Protein AF-A0A7X0XTY1-F1 (afdb_monomer_lite)

Foldseek 3Di:
DWDFPDKAFPDPDDVCCVVPVVCVVVVVTHTDGHDTDPDCVVVVVVCCCQCPAQNWDDDPFKTWGQHPYAPVCAQPWDFDADPQQTETETEHEDPDWAKDKQNHTDDFDADDDPPATHIGIGTPVPHPDSYIYMYGYAYHRRHD

InterPro domains:
  IPR008928 Six-hairpin glycosidase superfamily [SSF48208] (7-113)
  IPR048773 Glycoside phosphorylase, C-terminal domain [PF21270] (55-127)
  IPR052047 Glycosyl Hydrolase 94 Enzymes [PTHR37469] (1-141)

Secondary structure (DSSP, 8-state):
---BS-EEE--SSHHHHHHSTHHHHHT-S-EEE--BS-SSHHHHHHHHIIIIIS-EEE-SSEEEE-----GGGTTEEEEEEETTEEEEEEEEE-SS-EEEETTEEPPP-BPP-SSS--PEEEEGGG-SSSSEEEEEEEBTTTB-

Structure (mmCIF, N/CA/C/O backbone):
data_AF-A0A7X0XTY1-F1
#
_entry.id   AF-A0A7X0XTY1-F1
#
loop_
_atom_site.group_PDB
_atom_site.id
_atom_site.type_symbol
_atom_site.label_atom_id
_atom_site.label_alt_id
_atom_site.label_comp_id
_atom_site.label_asym_id
_atom_site.label_entity_id
_atom_site.label_seq_id
_atom_site.pdbx_PDB_ins_code
_atom_site.Cartn_x
_atom_site.Cartn_y
_atom_site.Cartn_z
_atom_site.occupancy
_atom_site.B_iso_or_equiv
_atom_site.auth_seq_id
_atom_site.auth_comp_id
_atom_site.auth_asym_id
_atom_site.auth_atom_id
_atom_site.pdbx_PDB_model_num
ATOM 1 N N . ASN A 1 1 ? 13.611 13.511 -6.817 1.00 88.69 1 ASN A N 1
ATOM 2 C CA . ASN A 1 1 ? 12.449 13.272 -5.929 1.00 88.69 1 ASN A CA 1
ATOM 3 C C . ASN A 1 1 ? 11.111 13.462 -6.658 1.00 88.69 1 ASN A C 1
ATOM 5 O O . ASN A 1 1 ? 10.127 13.799 -6.017 1.00 88.69 1 ASN A O 1
ATOM 9 N N . THR A 1 2 ? 11.031 13.254 -7.977 1.00 94.88 2 THR A N 1
ATOM 10 C CA . THR A 1 2 ? 9.786 13.440 -8.739 1.00 94.88 2 THR A CA 1
ATOM 11 C C . THR A 1 2 ? 9.384 12.133 -9.408 1.00 94.88 2 THR A C 1
ATOM 13 O O . THR A 1 2 ? 10.245 11.357 -9.818 1.00 94.88 2 THR A O 1
ATOM 16 N N . TYR A 1 3 ? 8.076 11.891 -9.498 1.00 96.31 3 TYR A N 1
ATOM 17 C CA . TYR A 1 3 ? 7.510 10.725 -10.175 1.00 96.31 3 TYR A CA 1
ATOM 18 C C . TYR A 1 3 ? 7.856 10.734 -11.668 1.00 96.31 3 TYR A C 1
ATOM 20 O O . TYR A 1 3 ? 7.767 11.795 -12.291 1.00 96.31 3 TYR A O 1
ATOM 28 N N . PHE A 1 4 ? 8.198 9.569 -12.228 1.00 97.06 4 PHE A N 1
ATOM 29 C CA . PHE A 1 4 ? 8.380 9.346 -13.664 1.00 97.06 4 PHE A CA 1
ATOM 30 C C . PHE A 1 4 ? 7.216 8.515 -14.226 1.00 97.06 4 PHE A C 1
ATOM 32 O O . PHE A 1 4 ? 6.769 7.564 -13.594 1.00 97.06 4 PHE A O 1
ATOM 39 N N . SER A 1 5 ? 6.714 8.864 -15.410 1.00 96.75 5 SER A N 1
ATOM 40 C CA . SER A 1 5 ? 5.523 8.239 -16.007 1.00 96.75 5 SER A CA 1
ATOM 41 C C . SER A 1 5 ? 5.785 6.910 -16.712 1.00 96.75 5 SER A C 1
ATOM 43 O O . SER A 1 5 ? 4.842 6.207 -17.062 1.00 96.75 5 SER A O 1
ATOM 45 N N . SER A 1 6 ? 7.049 6.594 -16.983 1.00 96.94 6 SER A N 1
ATOM 46 C CA . SER A 1 6 ? 7.461 5.458 -17.812 1.00 96.94 6 SER A CA 1
ATOM 47 C C . SER A 1 6 ? 8.892 5.034 -17.498 1.00 96.94 6 SER A C 1
ATOM 49 O O . SER A 1 6 ? 9.716 5.849 -17.081 1.00 96.94 6 SER A O 1
ATOM 51 N N . SER A 1 7 ? 9.168 3.749 -17.711 1.00 96.75 7 SER A N 1
ATOM 52 C CA . SER A 1 7 ? 10.504 3.159 -17.689 1.00 96.75 7 SER A CA 1
ATOM 53 C C . SER A 1 7 ? 10.791 2.613 -19.085 1.00 96.75 7 SER A C 1
ATOM 55 O O . SER A 1 7 ? 10.234 1.590 -19.482 1.00 96.75 7 SER A O 1
ATOM 57 N N . ASP A 1 8 ? 11.604 3.334 -19.851 1.00 96.62 8 ASP A N 1
ATOM 58 C CA . ASP A 1 8 ? 11.842 3.068 -21.267 1.00 96.62 8 ASP A CA 1
ATOM 59 C C . ASP A 1 8 ? 13.164 2.325 -21.461 1.00 96.62 8 ASP A C 1
ATOM 61 O O . ASP A 1 8 ? 14.223 2.808 -21.055 1.00 96.62 8 ASP A O 1
ATOM 65 N N . ALA A 1 9 ? 13.131 1.174 -22.131 1.00 97.88 9 ALA A N 1
ATOM 66 C CA . ALA A 1 9 ? 14.343 0.462 -22.527 1.00 97.88 9 ALA A CA 1
ATOM 67 C C . ALA A 1 9 ? 15.153 1.268 -23.554 1.00 97.88 9 ALA A C 1
ATOM 69 O O . ALA A 1 9 ? 14.594 1.903 -24.450 1.00 97.88 9 ALA A O 1
ATOM 70 N N . ALA A 1 10 ? 16.481 1.233 -23.440 1.00 97.75 10 ALA A N 1
ATOM 71 C CA . ALA A 1 10 ? 17.404 2.023 -24.256 1.00 97.75 10 ALA A CA 1
ATOM 72 C C . ALA A 1 10 ? 17.599 1.482 -25.692 1.00 97.75 10 ALA A C 1
ATOM 74 O O . ALA A 1 10 ? 18.728 1.368 -26.170 1.00 97.75 10 ALA A O 1
ATOM 75 N N . PHE A 1 11 ? 16.510 1.150 -26.389 1.00 98.00 11 PHE A N 1
ATOM 76 C CA . PHE A 1 11 ? 16.537 0.838 -27.819 1.00 98.00 11 PHE A CA 1
ATOM 77 C C . PHE A 1 11 ? 16.727 2.113 -28.644 1.00 98.00 11 PHE A C 1
ATOM 79 O O . PHE A 1 11 ? 16.173 3.166 -28.320 1.00 98.00 11 PHE A O 1
ATOM 86 N N . SER A 1 12 ? 17.503 2.015 -29.722 1.00 9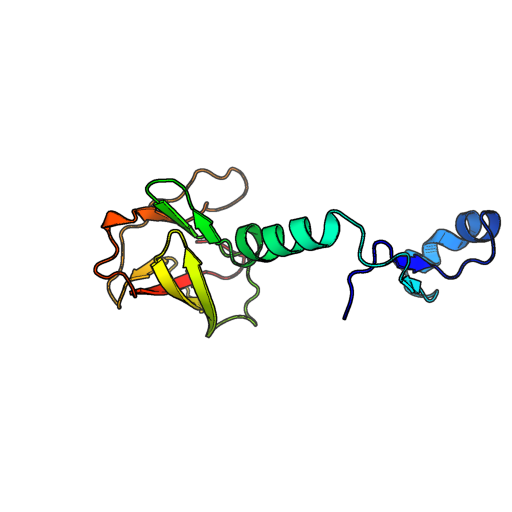7.56 12 SER A N 1
ATOM 87 C CA . SER A 1 12 ? 17.771 3.157 -30.608 1.00 97.56 12 SER A CA 1
ATOM 88 C C . SER A 1 12 ? 16.612 3.434 -31.564 1.00 97.56 12 SER A C 1
ATOM 90 O O . SER A 1 12 ? 16.352 4.585 -31.908 1.00 97.56 12 SER A O 1
ATOM 92 N N . ASP A 1 13 ? 15.885 2.389 -31.957 1.00 98.06 13 ASP A N 1
ATOM 93 C CA . ASP A 1 13 ? 14.726 2.488 -32.833 1.00 98.06 13 ASP A CA 1
ATOM 94 C C . ASP A 1 13 ? 13.696 1.378 -32.558 1.00 98.06 13 ASP A C 1
ATOM 96 O O . ASP A 1 13 ? 13.869 0.494 -31.713 1.00 98.06 13 ASP A O 1
ATOM 100 N N . ARG A 1 14 ? 12.572 1.455 -33.274 1.00 98.19 14 ARG A N 1
ATOM 101 C CA . ARG A 1 14 ? 11.434 0.546 -33.103 1.00 98.19 14 ARG A CA 1
ATOM 102 C C . ARG A 1 14 ? 11.689 -0.856 -33.658 1.00 98.19 14 ARG A C 1
ATOM 104 O O . ARG A 1 14 ? 11.077 -1.793 -33.157 1.00 98.19 14 ARG A O 1
ATOM 111 N N . TYR A 1 15 ? 12.572 -1.009 -34.644 1.00 98.50 15 TYR A N 1
ATOM 112 C CA . TYR A 1 15 ? 12.905 -2.309 -35.229 1.00 98.50 15 TYR A CA 1
ATOM 113 C C . TYR A 1 15 ? 13.801 -3.104 -34.287 1.00 98.50 15 TYR A C 1
ATOM 115 O O . TYR A 1 15 ? 13.557 -4.287 -34.056 1.00 98.50 15 TYR A O 1
ATOM 123 N N . GLN A 1 16 ? 14.778 -2.438 -33.668 1.00 98.38 16 GLN A N 1
ATOM 124 C CA . GLN A 1 16 ? 15.578 -3.031 -32.606 1.00 98.38 16 GLN A CA 1
ATOM 125 C C . GLN A 1 16 ? 14.687 -3.456 -31.437 1.00 98.38 16 GLN A C 1
ATOM 127 O O . GLN A 1 16 ? 14.757 -4.6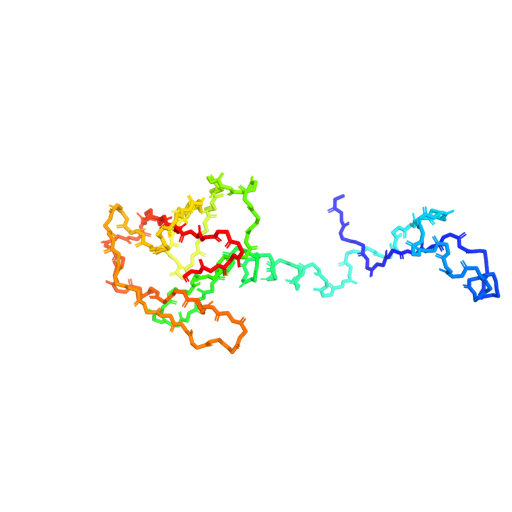02 -31.000 1.00 98.38 16 GLN A O 1
ATOM 132 N N . ALA A 1 17 ? 13.801 -2.566 -30.976 1.00 97.81 17 ALA A N 1
ATOM 133 C CA . ALA A 1 17 ? 12.865 -2.886 -29.902 1.00 97.81 17 ALA A CA 1
ATOM 134 C C . ALA A 1 17 ? 11.989 -4.104 -30.237 1.00 97.81 17 ALA A C 1
ATOM 136 O O . ALA A 1 17 ? 11.750 -4.928 -29.365 1.00 97.81 17 ALA A O 1
ATOM 137 N N . GLN A 1 18 ? 11.535 -4.240 -31.487 1.00 98.25 18 GLN A N 1
ATOM 138 C CA . GLN A 1 18 ? 10.752 -5.390 -31.945 1.00 98.25 18 GLN A CA 1
ATOM 139 C C . GLN A 1 18 ? 11.569 -6.691 -31.952 1.00 98.25 18 GLN A C 1
ATOM 141 O O . GLN A 1 18 ? 11.071 -7.721 -31.501 1.00 98.25 18 GLN A O 1
ATOM 146 N N . ASN A 1 19 ? 12.803 -6.652 -32.458 1.00 98.50 19 ASN A N 1
ATOM 147 C CA . ASN A 1 19 ? 13.639 -7.843 -32.625 1.00 98.50 19 ASN A CA 1
ATOM 148 C C . ASN A 1 19 ? 14.272 -8.322 -31.311 1.00 98.50 19 ASN A C 1
ATOM 150 O O . ASN A 1 19 ? 14.528 -9.511 -31.149 1.00 98.50 19 ASN A O 1
ATOM 154 N N . GLU A 1 20 ? 14.523 -7.407 -30.373 1.00 98.25 20 GLU A N 1
ATOM 155 C CA . GLU A 1 20 ? 15.294 -7.664 -29.153 1.00 98.25 20 GLU A CA 1
ATOM 156 C C . GLU A 1 20 ? 14.484 -7.426 -27.864 1.00 98.25 20 GLU A C 1
ATOM 158 O O . GLU A 1 20 ? 15.058 -7.266 -26.785 1.00 98.25 20 GLU A O 1
ATOM 163 N N . PHE A 1 21 ? 13.147 -7.402 -27.937 1.00 98.00 21 PHE A N 1
ATOM 164 C CA . PHE A 1 21 ? 12.299 -7.083 -26.779 1.00 98.00 21 PHE A CA 1
ATOM 165 C C . PHE A 1 21 ? 12.517 -8.014 -25.572 1.00 98.00 21 PHE A C 1
ATOM 167 O O . PHE A 1 21 ? 12.315 -7.599 -24.430 1.00 98.00 21 PHE A O 1
ATOM 174 N N . SER A 1 22 ? 12.964 -9.259 -25.794 1.00 98.31 22 SER A N 1
ATOM 175 C CA . SER A 1 22 ? 13.245 -10.225 -24.717 1.00 98.31 22 SER A CA 1
ATOM 176 C C . SER A 1 22 ? 14.248 -9.692 -23.691 1.00 98.31 22 SER A C 1
ATOM 178 O O . SER A 1 22 ? 14.113 -9.976 -22.500 1.00 98.31 22 SER A O 1
ATOM 180 N N . ARG A 1 23 ? 15.171 -8.823 -24.123 1.00 98.38 23 ARG A N 1
ATOM 181 C CA . ARG A 1 23 ? 16.182 -8.192 -23.270 1.00 98.38 23 ARG A CA 1
ATOM 182 C C . ARG A 1 23 ? 15.584 -7.374 -22.129 1.00 98.38 23 ARG A C 1
ATOM 184 O O . ARG A 1 23 ? 16.208 -7.252 -21.079 1.00 98.38 23 ARG A O 1
ATOM 191 N N . VAL A 1 24 ? 14.371 -6.838 -22.306 1.00 97.75 24 VAL A N 1
ATOM 192 C CA . VAL A 1 24 ? 13.642 -6.125 -21.243 1.00 97.75 24 VAL A CA 1
ATOM 193 C C . VAL A 1 24 ? 13.288 -7.084 -20.109 1.00 97.75 24 VAL A C 1
ATOM 195 O O . VAL A 1 24 ? 13.544 -6.782 -18.949 1.00 97.75 24 VAL A O 1
ATOM 198 N N . LYS A 1 25 ? 12.745 -8.263 -20.440 1.00 96.81 25 LYS A N 1
ATOM 199 C CA . LYS A 1 25 ? 12.390 -9.294 -19.453 1.00 96.81 25 LYS A CA 1
ATOM 200 C C . LYS A 1 25 ? 13.629 -9.888 -18.779 1.00 96.81 25 LYS A C 1
ATOM 202 O O . LYS A 1 25 ? 13.582 -10.210 -17.599 1.00 96.81 25 LYS A O 1
ATOM 207 N N . GLU A 1 26 ? 14.719 -10.034 -19.525 1.00 97.88 26 GLU A N 1
ATOM 208 C CA . GLU A 1 26 ? 16.002 -10.531 -19.013 1.00 97.88 26 GLU A CA 1
ATOM 209 C C . GLU A 1 26 ? 16.750 -9.500 -18.151 1.00 97.88 26 GLU A C 1
ATOM 211 O O . GLU A 1 26 ? 17.688 -9.862 -17.448 1.00 97.88 26 GLU A O 1
ATOM 216 N N . GLY A 1 27 ? 16.385 -8.215 -18.232 1.00 97.38 27 GLY A N 1
ATOM 217 C CA . GLY A 1 27 ? 17.144 -7.125 -17.613 1.00 97.38 27 GLY A CA 1
ATOM 218 C C . GLY A 1 27 ? 18.511 -6.874 -18.264 1.00 97.38 27 GLY A C 1
ATOM 219 O O . GLY A 1 27 ? 19.367 -6.230 -17.665 1.00 97.38 27 GLY A O 1
ATOM 220 N N . SER A 1 28 ? 18.738 -7.369 -19.486 1.00 98.31 28 SER A N 1
ATOM 221 C CA . SER A 1 28 ? 20.016 -7.281 -20.213 1.00 98.31 28 SER A CA 1
ATOM 222 C C . SER A 1 28 ? 20.150 -6.012 -21.075 1.00 98.31 28 SER A C 1
ATOM 224 O O . SER A 1 28 ? 21.116 -5.838 -21.829 1.00 98.31 28 SER A O 1
ATOM 226 N N . ILE A 1 29 ? 19.178 -5.101 -20.988 1.00 98.00 29 ILE A N 1
ATOM 227 C CA . ILE A 1 29 ? 19.215 -3.764 -21.586 1.00 98.00 29 ILE A CA 1
ATOM 228 C C . ILE A 1 29 ? 18.911 -2.711 -20.509 1.00 98.00 29 ILE A C 1
ATOM 230 O O . ILE A 1 29 ? 17.980 -2.903 -19.725 1.00 98.00 29 ILE A O 1
ATOM 234 N N . PRO A 1 30 ? 19.666 -1.599 -20.434 1.00 98.06 30 PRO A N 1
ATOM 235 C CA . PRO A 1 30 ? 19.370 -0.545 -19.473 1.00 98.06 30 PRO A CA 1
ATOM 236 C C . PRO A 1 30 ? 18.040 0.153 -19.790 1.00 98.06 30 PRO A C 1
ATOM 238 O O . PRO A 1 30 ? 17.610 0.226 -20.946 1.00 98.06 30 PRO A O 1
ATOM 241 N N . VAL A 1 31 ? 17.422 0.714 -18.751 1.00 97.88 31 VAL A N 1
ATOM 242 C CA . VAL A 1 31 ? 16.179 1.495 -18.828 1.00 97.88 31 VAL A CA 1
ATOM 243 C C . VAL A 1 31 ? 16.399 2.929 -18.341 1.00 97.88 31 VAL A C 1
ATOM 245 O O . VAL A 1 31 ? 17.309 3.194 -17.554 1.00 97.88 31 VAL A O 1
ATOM 248 N N . LYS A 1 32 ? 15.561 3.862 -18.796 1.00 96.69 32 LYS A N 1
ATOM 249 C CA . LYS A 1 32 ? 15.557 5.272 -18.377 1.00 96.69 32 LYS A CA 1
ATOM 250 C C . LYS A 1 32 ? 14.154 5.724 -17.979 1.00 96.69 32 LYS A C 1
ATOM 252 O O . LYS A 1 32 ? 13.169 5.273 -18.552 1.00 96.69 32 LYS A O 1
ATOM 257 N N . GLY A 1 33 ? 14.068 6.639 -17.017 1.00 96.19 33 GLY A N 1
ATOM 258 C CA . GLY A 1 33 ? 12.800 7.263 -16.640 1.00 96.19 33 GLY A CA 1
ATOM 259 C C . GLY A 1 33 ? 12.328 8.266 -17.695 1.00 96.19 33 GLY A C 1
ATOM 260 O O . GLY A 1 33 ? 13.129 9.059 -18.195 1.00 96.19 33 GLY A O 1
ATOM 261 N N . GLY A 1 34 ? 11.037 8.238 -18.015 1.00 95.62 34 GLY A N 1
ATOM 262 C CA . GLY A 1 34 ? 10.412 9.162 -18.957 1.00 95.62 34 GLY A CA 1
ATOM 263 C C . GLY A 1 34 ? 10.001 10.502 -18.336 1.00 95.62 34 GLY A C 1
ATOM 264 O O . GLY A 1 34 ? 10.727 11.116 -17.549 1.00 95.62 34 GLY A O 1
ATOM 265 N N . TRP A 1 35 ? 8.824 10.996 -18.726 1.00 96.88 35 TRP A N 1
ATOM 266 C CA . TRP A 1 35 ? 8.326 12.313 -18.311 1.00 96.88 35 TRP A CA 1
ATOM 267 C C . TRP A 1 35 ? 8.042 12.366 -16.814 1.00 96.88 35 TRP A C 1
ATOM 269 O O . TRP A 1 35 ? 7.755 11.350 -16.189 1.00 96.88 35 TRP A O 1
ATOM 279 N N . ARG A 1 36 ? 8.096 13.565 -16.230 1.00 96.81 36 ARG A N 1
ATOM 280 C CA . ARG A 1 36 ? 8.004 13.743 -14.777 1.00 96.81 36 ARG A CA 1
ATOM 281 C C . ARG A 1 36 ? 6.789 14.568 -14.381 1.00 96.81 36 ARG A C 1
ATOM 283 O O . ARG A 1 36 ? 6.352 15.425 -15.145 1.00 96.81 36 ARG A O 1
ATOM 290 N N . ILE A 1 37 ? 6.358 14.396 -13.132 1.00 91.81 37 ILE A N 1
ATOM 291 C CA . ILE A 1 37 ? 5.367 15.226 -12.419 1.00 91.81 37 ILE A CA 1
ATOM 292 C C . ILE A 1 37 ? 3.931 15.068 -12.938 1.00 91.81 37 ILE A C 1
ATOM 294 O O . ILE A 1 37 ? 3.075 14.621 -12.182 1.00 91.81 37 ILE A O 1
ATOM 298 N N . TYR A 1 38 ? 3.647 15.433 -14.190 1.00 95.44 38 TYR A N 1
ATOM 299 C CA . TYR A 1 38 ? 2.271 15.518 -14.684 1.00 95.44 38 TYR A CA 1
ATOM 300 C C . TYR A 1 38 ? 1.730 14.146 -15.101 1.00 95.44 38 TYR A C 1
ATOM 302 O O . TYR A 1 38 ? 1.910 13.691 -16.229 1.00 95.44 38 TYR A O 1
ATOM 310 N N . SER A 1 39 ? 1.098 13.469 -14.147 1.00 95.50 39 SER A N 1
ATOM 311 C CA . SER A 1 39 ? 0.402 12.195 -14.316 1.00 95.50 39 SER A CA 1
ATOM 312 C C . SER A 1 39 ? -0.595 12.019 -13.168 1.00 95.50 39 SER A C 1
ATOM 314 O O . SER A 1 39 ? -0.414 12.600 -12.100 1.00 95.50 39 SER A O 1
ATOM 316 N N . SER A 1 40 ? -1.619 11.185 -13.349 1.00 96.44 40 SER A N 1
ATOM 317 C CA . SER A 1 40 ? -2.434 10.677 -12.234 1.00 96.44 40 SER A CA 1
ATOM 318 C C . SER A 1 40 ? -1.663 9.687 -11.349 1.00 96.44 40 SER A C 1
ATOM 320 O O . SER A 1 40 ? -2.057 9.435 -10.210 1.00 96.44 40 SER A O 1
ATOM 322 N N . GLY A 1 41 ? -0.543 9.158 -11.856 1.00 96.81 41 GLY A N 1
ATOM 323 C CA . GLY A 1 41 ? 0.303 8.155 -11.215 1.00 96.81 41 GLY A CA 1
ATOM 324 C C . GLY A 1 41 ? 0.651 8.431 -9.748 1.00 96.81 41 GLY A C 1
ATOM 325 O O . GLY A 1 41 ? 0.426 7.537 -8.940 1.00 96.81 41 GLY A O 1
ATOM 326 N N . PRO A 1 42 ? 1.124 9.631 -9.352 1.00 97.06 42 PRO A N 1
ATOM 327 C CA . PRO A 1 42 ? 1.421 9.937 -7.951 1.00 97.06 42 PRO A CA 1
ATOM 328 C C . PRO A 1 42 ? 0.219 9.766 -7.015 1.00 97.06 42 PRO A C 1
ATOM 330 O O . PRO A 1 42 ? 0.355 9.180 -5.945 1.00 97.06 42 PRO A O 1
ATOM 333 N N . GLY A 1 43 ? -0.959 10.248 -7.426 1.00 97.38 43 GLY A N 1
ATOM 334 C CA . GLY A 1 43 ? -2.177 10.155 -6.620 1.00 97.38 43 GLY A CA 1
ATOM 335 C C . GLY A 1 43 ? -2.674 8.717 -6.498 1.00 97.38 43 GLY A C 1
ATOM 336 O O . GLY A 1 43 ? -2.974 8.258 -5.399 1.00 97.38 43 GLY A O 1
ATOM 337 N N . ILE A 1 44 ? -2.686 7.979 -7.613 1.00 97.62 44 ILE A N 1
ATOM 338 C CA . ILE A 1 44 ? -3.065 6.559 -7.625 1.00 97.62 44 ILE A CA 1
ATOM 339 C C . ILE A 1 44 ? -2.083 5.738 -6.786 1.00 97.62 44 ILE A C 1
ATOM 341 O O . ILE A 1 44 ? -2.512 4.903 -6.000 1.00 97.62 44 ILE A O 1
ATOM 345 N N . TYR A 1 45 ? -0.779 5.993 -6.912 1.00 97.62 45 TYR A N 1
ATOM 346 C CA . TYR A 1 45 ? 0.251 5.302 -6.140 1.00 97.62 45 TYR A CA 1
ATOM 347 C C . TYR A 1 45 ? 0.057 5.499 -4.635 1.00 97.62 45 TYR A C 1
ATOM 349 O O . TYR A 1 45 ? 0.064 4.524 -3.889 1.00 97.62 45 TYR A O 1
ATOM 357 N N . LEU A 1 46 ? -0.165 6.741 -4.190 1.00 96.81 46 LEU A N 1
ATOM 358 C CA . LEU A 1 46 ? -0.395 7.026 -2.775 1.00 96.81 46 LEU A CA 1
ATOM 359 C C . LEU A 1 46 ? -1.671 6.346 -2.263 1.00 96.81 46 LEU A C 1
ATOM 361 O O . LEU A 1 46 ? -1.657 5.752 -1.188 1.00 96.81 46 LEU A O 1
ATOM 365 N N . HIS A 1 47 ? -2.748 6.373 -3.051 1.00 97.06 47 HIS A N 1
ATOM 366 C CA . HIS A 1 47 ? -3.976 5.664 -2.706 1.00 97.06 47 HIS A CA 1
ATOM 367 C C . HIS A 1 47 ? -3.758 4.147 -2.603 1.00 97.06 47 HIS A C 1
ATOM 369 O O . HIS A 1 47 ? -4.218 3.542 -1.644 1.00 97.06 47 HIS A O 1
ATOM 375 N N . GLN A 1 48 ? -3.022 3.529 -3.532 1.00 97.44 48 GLN A N 1
ATOM 376 C CA . GLN A 1 48 ? -2.699 2.098 -3.470 1.00 97.44 48 GLN A CA 1
ATOM 377 C C . GLN A 1 48 ? -1.840 1.756 -2.249 1.00 97.44 48 GLN A C 1
ATOM 379 O O . GLN A 1 48 ? -2.111 0.772 -1.564 1.00 97.44 48 GLN A O 1
ATOM 384 N N . LEU A 1 49 ? -0.840 2.583 -1.934 1.00 96.94 49 LEU A N 1
ATOM 385 C CA . LEU A 1 49 ? -0.007 2.391 -0.750 1.00 96.94 49 LEU A CA 1
ATOM 386 C C . LEU A 1 49 ? -0.851 2.413 0.532 1.00 96.94 49 LEU A C 1
ATOM 388 O O . LEU A 1 49 ? -0.742 1.505 1.348 1.00 96.94 49 LEU A O 1
ATOM 392 N N . ILE A 1 50 ? -1.722 3.410 0.689 1.00 96.81 50 ILE A N 1
ATOM 393 C CA . ILE A 1 50 ? -2.538 3.557 1.900 1.00 96.81 50 ILE A CA 1
ATOM 394 C C . ILE A 1 50 ? -3.651 2.504 1.939 1.00 96.81 50 ILE A C 1
ATOM 396 O O . ILE A 1 50 ? -3.776 1.776 2.915 1.00 96.81 50 ILE A O 1
ATOM 400 N N . SER A 1 51 ? -4.450 2.391 0.881 1.00 95.81 51 SER A N 1
ATOM 401 C CA . SER A 1 51 ? -5.695 1.617 0.900 1.00 95.81 51 SER A CA 1
ATOM 402 C C . SER A 1 51 ? -5.550 0.153 0.506 1.00 95.81 51 SER A C 1
ATOM 404 O O . SER A 1 51 ? -6.445 -0.628 0.819 1.00 95.81 51 SER A O 1
ATOM 406 N N . SER A 1 52 ? -4.472 -0.234 -0.181 1.00 93.81 52 SER A N 1
ATOM 407 C CA . SER A 1 52 ? -4.293 -1.604 -0.686 1.00 93.81 52 SER A CA 1
ATOM 408 C C . SER A 1 52 ? -3.061 -2.313 -0.128 1.00 93.81 52 SER A C 1
ATOM 410 O O . SER A 1 52 ? -3.099 -3.531 -0.008 1.00 93.81 52 SER A O 1
ATOM 412 N N . VAL A 1 53 ? -1.992 -1.587 0.224 1.00 94.12 53 VAL A N 1
ATOM 413 C CA . VAL A 1 53 ? -0.791 -2.173 0.852 1.00 94.12 53 VAL A CA 1
ATOM 414 C C . VAL A 1 53 ? -0.895 -2.106 2.373 1.00 94.12 53 VAL A C 1
ATOM 416 O O . VAL A 1 53 ? -0.983 -3.142 3.021 1.00 94.12 53 VAL A O 1
ATOM 419 N N . LEU A 1 54 ? -0.973 -0.899 2.947 1.00 95.56 54 LEU A N 1
ATOM 420 C CA . LEU A 1 54 ? -1.266 -0.731 4.378 1.00 95.56 54 LEU A CA 1
ATOM 421 C C . LEU A 1 54 ? -2.705 -1.157 4.710 1.00 95.56 54 LEU A C 1
ATOM 423 O O . LEU A 1 54 ? -3.013 -1.484 5.852 1.00 95.56 54 LEU A O 1
ATOM 427 N N . GLY A 1 55 ? -3.584 -1.172 3.702 1.00 95.12 55 GLY A N 1
ATOM 428 C CA . GLY A 1 55 ? -4.948 -1.674 3.825 1.00 95.12 55 GLY A CA 1
ATOM 429 C C . GLY A 1 55 ? -5.889 -0.754 4.595 1.00 95.12 55 GLY A C 1
ATOM 430 O O . GLY A 1 55 ? -6.897 -1.223 5.107 1.00 95.12 55 GLY A O 1
ATOM 431 N N . ILE A 1 56 ? -5.572 0.534 4.708 1.00 96.31 56 ILE A N 1
ATOM 432 C CA . ILE A 1 56 ? -6.317 1.501 5.513 1.00 96.31 56 ILE A CA 1
ATOM 433 C C . ILE A 1 56 ? -7.380 2.180 4.645 1.00 96.31 56 ILE A C 1
ATOM 435 O O . ILE A 1 56 ? -7.085 2.885 3.671 1.00 96.31 56 ILE A O 1
ATOM 439 N N . ARG A 1 57 ? -8.644 1.971 5.004 1.00 95.38 57 ARG A N 1
ATOM 440 C CA . ARG A 1 57 ? -9.814 2.572 4.357 1.00 95.38 57 ARG A CA 1
ATOM 441 C C . ARG A 1 57 ? -10.785 3.084 5.422 1.00 95.38 57 ARG A C 1
ATOM 443 O O . ARG A 1 57 ? -10.727 2.684 6.582 1.00 95.38 57 ARG A O 1
ATOM 450 N N . GLN A 1 58 ? -11.703 3.955 5.017 1.00 94.69 58 GLN A N 1
ATOM 451 C CA . GLN A 1 58 ? -12.758 4.457 5.893 1.00 94.69 58 GLN A CA 1
ATOM 452 C C . GLN A 1 58 ? -14.082 4.586 5.144 1.00 94.69 58 GLN A C 1
ATOM 454 O O . GLN A 1 58 ? -14.111 4.862 3.943 1.00 94.69 58 GLN A O 1
ATOM 459 N N . THR A 1 59 ? -15.169 4.406 5.881 1.00 94.19 59 THR A N 1
ATOM 460 C CA . THR A 1 59 ? -16.522 4.816 5.496 1.00 94.19 59 THR A CA 1
ATOM 461 C C . THR A 1 59 ? -16.995 5.907 6.455 1.00 94.19 59 THR A C 1
ATOM 463 O O . THR A 1 59 ? -16.216 6.379 7.281 1.00 94.19 59 THR A O 1
ATOM 466 N N . GLU A 1 60 ? -18.260 6.312 6.377 1.00 93.44 60 GLU A N 1
ATOM 467 C CA . GLU A 1 60 ? -18.850 7.256 7.333 1.00 93.44 60 GLU A CA 1
ATOM 468 C C . GLU A 1 60 ? -18.744 6.759 8.787 1.00 93.44 60 GLU A C 1
ATOM 470 O O . GLU A 1 60 ? -18.332 7.520 9.662 1.00 93.44 60 GLU A O 1
ATOM 475 N N . ASP A 1 61 ? -18.975 5.466 9.030 1.00 93.69 61 ASP A N 1
ATOM 476 C CA . ASP A 1 61 ? -19.109 4.913 10.386 1.00 93.69 61 ASP A CA 1
ATOM 477 C C . ASP A 1 61 ? -18.004 3.928 10.782 1.00 93.69 61 ASP A C 1
ATOM 479 O O . ASP A 1 61 ? -17.920 3.522 11.947 1.00 93.69 61 ASP A O 1
ATOM 483 N N . THR A 1 62 ? -17.153 3.515 9.840 1.00 93.50 62 THR A N 1
ATOM 484 C CA . THR A 1 62 ? -16.166 2.450 10.068 1.00 93.50 62 THR A CA 1
ATOM 485 C C . THR A 1 62 ? -14.777 2.813 9.565 1.00 93.50 62 THR A C 1
ATOM 487 O O . THR A 1 62 ? -14.618 3.496 8.551 1.00 93.50 62 THR A O 1
ATOM 490 N N . PHE A 1 63 ? -13.766 2.310 10.267 1.00 94.31 63 PHE A N 1
ATOM 491 C CA . PHE A 1 63 ? -12.438 2.082 9.716 1.00 94.31 63 PHE A CA 1
ATOM 492 C C . PHE A 1 63 ? -12.357 0.647 9.216 1.00 94.31 63 PHE A C 1
ATOM 494 O O . PHE A 1 63 ? -12.933 -0.264 9.810 1.00 94.31 63 PHE A O 1
ATOM 501 N N . ILE A 1 64 ? -11.674 0.454 8.098 1.00 94.62 64 ILE A N 1
ATOM 502 C CA . ILE A 1 64 ? -11.509 -0.850 7.472 1.00 94.62 64 ILE A CA 1
ATOM 503 C C . ILE A 1 64 ? -10.013 -1.089 7.319 1.00 94.62 64 ILE A C 1
ATOM 505 O O . ILE A 1 64 ? -9.313 -0.260 6.732 1.00 94.62 64 ILE A O 1
ATOM 509 N N . PHE A 1 65 ? -9.547 -2.219 7.843 1.00 94.25 65 PHE A N 1
ATOM 510 C CA . PHE A 1 65 ? -8.142 -2.599 7.862 1.00 94.25 65 PHE A CA 1
ATOM 511 C C . PHE A 1 65 ? -7.931 -3.903 7.110 1.00 94.25 65 PHE A C 1
ATOM 513 O O . PHE A 1 65 ? -8.542 -4.923 7.419 1.00 94.25 65 PHE A O 1
ATOM 520 N N . ASP A 1 66 ? -7.067 -3.855 6.106 1.00 93.38 66 ASP A N 1
ATOM 521 C CA . ASP A 1 66 ? -6.815 -4.959 5.187 1.00 93.38 66 ASP A CA 1
ATOM 522 C C . ASP A 1 66 ? -5.334 -5.068 4.776 1.00 93.38 66 ASP A C 1
ATOM 524 O O . ASP A 1 66 ? -5.044 -5.014 3.577 1.00 93.38 66 ASP A O 1
ATOM 528 N N . PRO A 1 67 ? -4.368 -5.094 5.721 1.00 93.19 67 PRO A N 1
ATOM 529 C CA . PRO A 1 67 ? -2.950 -5.087 5.372 1.00 93.19 67 PRO A CA 1
ATOM 530 C C . PRO A 1 67 ? -2.558 -6.236 4.442 1.00 93.19 67 PRO A C 1
ATOM 532 O O . PRO A 1 67 ? -2.876 -7.404 4.674 1.00 93.19 67 PRO A O 1
ATOM 535 N N . ILE A 1 68 ? -1.802 -5.878 3.404 1.00 91.62 68 ILE A N 1
ATOM 536 C CA . ILE A 1 68 ? -1.135 -6.795 2.485 1.00 91.62 68 ILE A CA 1
ATOM 537 C C . ILE A 1 68 ? 0.368 -6.529 2.595 1.00 91.62 68 ILE A C 1
ATOM 539 O O . ILE A 1 68 ? 0.955 -5.832 1.764 1.00 91.62 68 ILE A O 1
ATOM 543 N N . LEU A 1 69 ? 0.981 -7.047 3.659 1.00 91.69 69 LEU A N 1
ATOM 544 C CA . LEU A 1 69 ? 2.353 -6.746 4.059 1.00 91.69 69 LEU A CA 1
ATOM 545 C C . LEU A 1 69 ? 3.208 -8.020 4.085 1.00 91.69 69 LEU A C 1
ATOM 547 O O . LEU A 1 69 ? 2.723 -9.088 4.457 1.00 91.69 69 LEU A O 1
ATOM 551 N N . PRO A 1 70 ? 4.478 -7.943 3.668 1.00 92.06 70 PRO A N 1
ATOM 552 C CA . PRO A 1 70 ? 5.401 -9.047 3.839 1.00 92.06 70 PRO A CA 1
ATOM 553 C C . PRO A 1 70 ? 5.959 -9.060 5.277 1.00 92.06 70 PRO A C 1
ATOM 555 O O . PRO A 1 70 ? 5.899 -8.053 5.987 1.00 92.06 70 PRO A O 1
ATOM 558 N N . ASP A 1 71 ? 6.509 -10.197 5.706 1.00 92.06 71 ASP A N 1
ATOM 559 C CA . ASP A 1 71 ? 6.959 -10.416 7.090 1.00 92.06 71 ASP A CA 1
ATOM 560 C C . ASP A 1 71 ? 8.056 -9.434 7.534 1.00 92.06 71 ASP A C 1
ATOM 562 O O . ASP A 1 71 ? 8.205 -9.169 8.723 1.00 92.06 71 ASP A O 1
ATOM 566 N N . GLU A 1 72 ? 8.830 -8.873 6.598 1.00 94.19 72 GLU A N 1
ATOM 567 C CA . GLU A 1 72 ? 9.888 -7.908 6.916 1.00 94.19 72 GLU A CA 1
ATOM 568 C C . GLU A 1 72 ? 9.347 -6.560 7.417 1.00 94.19 72 GLU A C 1
ATOM 570 O O . GLU A 1 72 ? 10.133 -5.718 7.851 1.00 94.19 72 GLU A O 1
ATOM 575 N N . LEU A 1 73 ? 8.029 -6.343 7.341 1.00 94.06 73 LEU A N 1
ATOM 576 C CA . LEU A 1 73 ? 7.343 -5.166 7.878 1.00 94.06 73 LEU A CA 1
ATOM 577 C C . LEU A 1 73 ? 6.650 -5.434 9.225 1.00 94.06 73 LEU A C 1
ATOM 579 O O . LEU A 1 73 ? 5.817 -4.631 9.643 1.00 94.06 73 LEU A O 1
ATOM 583 N N . ASP A 1 74 ? 6.990 -6.529 9.910 1.00 95.38 74 ASP A N 1
ATOM 584 C CA . ASP A 1 74 ? 6.623 -6.717 11.316 1.00 95.38 74 ASP A CA 1
ATOM 585 C C . ASP A 1 74 ? 7.131 -5.544 12.177 1.00 95.38 74 ASP A C 1
ATOM 587 O O . ASP A 1 74 ? 8.300 -5.157 12.108 1.00 95.38 74 ASP A O 1
ATOM 591 N N . GLY A 1 75 ? 6.232 -4.952 12.962 1.00 96.50 75 GLY A N 1
ATOM 592 C CA . GLY A 1 75 ? 6.487 -3.758 13.764 1.00 96.50 75 GLY A CA 1
ATOM 593 C C . GLY A 1 75 ? 6.428 -2.439 12.988 1.00 96.50 75 GLY A C 1
ATOM 594 O O . GLY A 1 75 ? 6.849 -1.413 13.519 1.00 96.50 75 GLY A O 1
ATOM 595 N N . LEU A 1 76 ? 5.933 -2.423 11.743 1.00 97.38 76 LEU A N 1
ATOM 596 C CA . LEU A 1 76 ? 5.726 -1.173 11.006 1.00 97.38 76 LEU A CA 1
ATOM 597 C C . LEU A 1 76 ? 4.751 -0.262 11.763 1.00 97.38 76 LEU A C 1
ATOM 599 O O . LEU A 1 76 ? 3.645 -0.675 12.106 1.00 97.38 76 LEU A O 1
ATOM 603 N N . GLU A 1 77 ? 5.137 0.999 11.940 1.00 97.56 77 GLU A N 1
ATOM 604 C CA . GLU A 1 77 ? 4.301 2.039 12.538 1.00 97.56 77 GLU A CA 1
ATOM 605 C C . GLU A 1 77 ? 3.827 3.035 11.472 1.00 97.56 77 GLU A C 1
ATOM 607 O O . GLU A 1 77 ? 4.589 3.486 10.610 1.00 97.56 77 GLU A O 1
ATOM 612 N N . CYS A 1 78 ? 2.546 3.386 11.529 1.00 95.75 78 CYS A N 1
ATOM 613 C CA . CYS A 1 78 ? 1.906 4.357 10.660 1.00 95.75 78 CYS A CA 1
ATOM 614 C C . CYS A 1 78 ? 1.109 5.354 11.500 1.00 95.75 78 CYS A C 1
ATOM 616 O O . CYS A 1 78 ? 0.136 4.993 12.157 1.00 95.75 78 CYS A O 1
ATOM 618 N N . HIS A 1 79 ? 1.507 6.622 11.425 1.00 95.81 79 HIS A N 1
ATOM 619 C CA . HIS A 1 79 ? 0.780 7.734 12.027 1.00 95.81 79 HIS A CA 1
ATOM 620 C C . HIS A 1 79 ? -0.080 8.395 10.952 1.00 95.81 79 HIS A C 1
ATOM 622 O O . HIS A 1 79 ? 0.451 8.930 9.971 1.00 95.81 79 HIS A O 1
ATOM 628 N N . ILE A 1 80 ? -1.401 8.341 11.109 1.00 94.50 80 ILE A N 1
ATOM 629 C CA . ILE A 1 80 ? -2.346 8.853 10.114 1.00 94.50 80 ILE A CA 1
ATOM 630 C C . ILE A 1 80 ? -3.556 9.498 10.782 1.00 94.50 80 ILE A C 1
ATOM 632 O O . ILE A 1 80 ? -4.032 9.039 11.813 1.00 94.50 80 ILE A O 1
ATOM 636 N N . GLU A 1 81 ? -4.075 10.562 10.173 1.00 93.12 81 GLU A N 1
ATOM 637 C CA . GLU A 1 81 ? -5.338 11.170 10.580 1.00 93.12 81 GLU A CA 1
ATOM 638 C C . GLU A 1 81 ? -6.456 10.722 9.633 1.00 93.12 81 GLU A C 1
ATOM 640 O O . GLU A 1 81 ? -6.409 10.998 8.432 1.00 93.12 81 GLU A O 1
ATOM 645 N N . LEU A 1 82 ? -7.459 10.027 10.174 1.00 91.19 82 LEU A N 1
ATOM 646 C CA . LEU A 1 82 ? -8.639 9.556 9.445 1.00 91.19 82 LEU A CA 1
ATOM 647 C C . LEU A 1 82 ? -9.890 10.197 10.053 1.00 91.19 82 LEU A C 1
ATOM 649 O O . LEU A 1 82 ? -10.163 10.006 11.230 1.00 91.19 82 LEU A O 1
ATOM 653 N N . ASP A 1 83 ? -10.643 10.994 9.293 1.00 88.69 83 ASP A N 1
ATOM 654 C CA . ASP A 1 83 ? -11.826 11.731 9.782 1.00 88.69 83 ASP A CA 1
ATOM 655 C C . ASP A 1 83 ? -11.611 12.524 11.090 1.00 88.69 83 ASP A C 1
ATOM 657 O O . ASP A 1 83 ? -12.498 12.618 11.942 1.00 88.69 83 ASP A O 1
ATOM 661 N N . ASN A 1 84 ? -10.445 13.163 11.230 1.00 87.94 84 ASN A N 1
ATOM 662 C CA . ASN A 1 84 ? -9.994 13.882 12.434 1.00 87.94 84 ASN A CA 1
ATOM 663 C C . ASN A 1 84 ? -9.722 12.988 13.660 1.00 87.94 84 ASN A C 1
ATOM 665 O O . ASN A 1 84 ? -9.676 13.482 14.791 1.00 87.94 84 ASN A O 1
ATOM 669 N N . TYR A 1 85 ? -9.544 11.684 13.448 1.00 89.38 85 TYR A N 1
ATOM 670 C CA . TYR A 1 85 ? -8.967 10.763 14.421 1.00 89.38 85 TYR A CA 1
ATOM 671 C C . TYR A 1 85 ? -7.475 10.608 14.115 1.00 89.38 85 TYR A C 1
ATOM 673 O O . TYR A 1 85 ? -7.141 9.959 13.122 1.00 89.38 85 TYR A O 1
ATOM 681 N N . PRO A 1 86 ? -6.566 11.203 14.907 1.00 91.88 86 PRO A N 1
ATOM 682 C CA . PRO A 1 86 ? -5.166 10.800 14.904 1.00 91.88 86 PRO A CA 1
ATOM 683 C C . PRO A 1 86 ? -5.047 9.355 15.397 1.00 91.88 86 PRO A C 1
ATOM 685 O O . PRO A 1 86 ? -5.430 9.038 16.524 1.00 91.88 86 PRO A O 1
ATOM 688 N N . LEU A 1 87 ? -4.536 8.479 14.538 1.00 93.19 87 LEU A N 1
ATOM 689 C CA . LEU A 1 87 ? -4.342 7.064 14.817 1.00 93.19 87 LEU A CA 1
ATOM 690 C C . LEU A 1 87 ? -2.858 6.723 14.742 1.00 93.19 87 LEU A C 1
ATOM 692 O O . LEU A 1 87 ? -2.193 7.022 13.745 1.00 93.19 87 LEU A O 1
ATOM 696 N N . ASP A 1 88 ? -2.389 6.037 15.778 1.00 95.38 88 ASP A N 1
ATOM 697 C CA . ASP A 1 88 ? -1.084 5.388 15.803 1.00 95.38 88 ASP A CA 1
ATOM 698 C C . ASP A 1 88 ? -1.307 3.903 15.528 1.00 95.38 88 ASP A C 1
ATOM 700 O O . ASP A 1 88 ? -1.830 3.178 16.376 1.00 95.38 88 ASP A O 1
ATOM 704 N N . ILE A 1 89 ? -0.985 3.465 14.311 1.00 96.44 89 ILE A N 1
ATOM 705 C CA . ILE A 1 89 ? -1.242 2.102 13.847 1.00 96.44 89 ILE A CA 1
ATOM 706 C C . ILE A 1 89 ? 0.069 1.321 13.822 1.00 96.44 89 ILE A C 1
ATOM 708 O O . ILE A 1 89 ? 0.992 1.699 13.104 1.00 96.44 89 ILE A O 1
ATOM 712 N N . THR A 1 90 ? 0.124 0.200 14.533 1.00 97.62 90 THR A N 1
ATOM 713 C CA . THR A 1 90 ? 1.241 -0.750 14.497 1.00 97.62 90 THR A CA 1
ATOM 714 C C . THR A 1 90 ? 0.793 -2.046 13.831 1.00 97.62 90 THR A C 1
ATOM 716 O O . THR A 1 90 ? -0.241 -2.608 14.194 1.00 97.62 90 THR A O 1
ATOM 719 N N . PHE A 1 91 ? 1.567 -2.536 12.867 1.00 96.06 91 PHE A N 1
ATOM 720 C CA . PHE A 1 91 ? 1.334 -3.821 12.210 1.00 96.06 91 PHE A CA 1
ATOM 721 C C . PHE A 1 91 ? 2.224 -4.890 12.847 1.00 96.06 91 PHE A C 1
ATOM 723 O O . PHE A 1 91 ? 3.444 -4.794 12.769 1.00 96.06 91 PHE A O 1
ATOM 730 N N . GLU A 1 92 ? 1.626 -5.914 13.452 1.00 95.94 92 GLU A N 1
ATOM 731 C CA . GLU A 1 92 ? 2.341 -7.016 14.109 1.00 95.94 92 GLU A CA 1
ATOM 732 C C . GLU A 1 92 ? 2.076 -8.338 13.390 1.00 95.94 92 GLU A C 1
ATOM 734 O O . GLU A 1 92 ? 0.925 -8.741 13.198 1.00 95.94 92 GLU A O 1
ATOM 739 N N . LEU A 1 93 ? 3.140 -9.050 13.033 1.00 93.19 93 LEU A N 1
ATOM 740 C CA . LEU A 1 93 ? 3.031 -10.404 12.518 1.00 93.19 93 LEU A CA 1
ATOM 741 C C . LEU A 1 93 ? 2.614 -11.341 13.660 1.00 93.19 93 LEU A C 1
ATOM 743 O O . LEU A 1 93 ? 3.268 -11.426 14.699 1.00 93.19 93 LEU A O 1
ATOM 747 N N . SER A 1 94 ? 1.518 -12.072 13.478 1.00 90.94 94 SER A N 1
ATOM 748 C CA . SER A 1 94 ? 0.986 -12.969 14.503 1.00 90.94 94 SER A CA 1
ATOM 749 C C . SER A 1 94 ? 0.340 -14.212 13.907 1.00 90.94 94 SER A C 1
ATOM 751 O O . SER A 1 94 ? -0.163 -14.187 12.787 1.00 90.94 94 SER A O 1
ATOM 753 N N . ASP A 1 95 ? 0.310 -15.298 14.682 1.00 86.25 95 ASP A N 1
ATOM 754 C CA . ASP A 1 95 ? -0.458 -16.500 14.342 1.00 86.25 95 ASP A CA 1
ATOM 755 C C . ASP A 1 95 ? -1.967 -16.307 14.593 1.00 86.25 95 ASP A C 1
ATOM 757 O O . ASP A 1 95 ? -2.782 -16.972 13.955 1.00 86.25 95 ASP A O 1
ATOM 761 N N . ASP A 1 96 ? -2.355 -15.391 15.491 1.00 85.38 96 ASP A N 1
ATOM 762 C CA . ASP A 1 96 ? -3.752 -15.012 15.756 1.00 85.38 96 ASP A CA 1
ATOM 763 C C . ASP A 1 96 ? -4.022 -13.632 15.155 1.00 85.38 96 ASP A C 1
ATOM 765 O O . ASP A 1 96 ? -3.548 -12.614 15.671 1.00 85.38 96 ASP A O 1
ATOM 769 N N . ALA A 1 97 ? -4.767 -13.601 14.051 1.00 85.81 97 ALA A N 1
ATOM 770 C CA . ALA A 1 97 ? -5.149 -12.351 13.422 1.00 85.81 97 ALA A CA 1
ATOM 771 C C . ALA A 1 97 ? -6.127 -11.562 14.298 1.00 85.81 97 ALA A C 1
ATOM 773 O O . ALA A 1 97 ? -6.956 -12.119 15.025 1.00 85.81 97 ALA A O 1
ATOM 774 N N . GLY A 1 98 ? -6.055 -10.239 14.207 1.00 90.19 98 GLY A N 1
ATOM 775 C CA . GLY A 1 98 ? -7.066 -9.386 14.803 1.00 90.19 98 GLY A CA 1
ATOM 776 C C . GLY A 1 98 ? -6.625 -7.956 15.032 1.00 90.19 98 GLY A C 1
ATOM 777 O O . GLY A 1 98 ? -5.615 -7.502 14.507 1.00 90.19 98 GLY A O 1
ATOM 778 N N . ILE A 1 99 ? -7.409 -7.232 15.825 1.00 93.31 99 ILE A N 1
ATOM 779 C CA . ILE A 1 99 ? -7.161 -5.824 16.110 1.00 93.31 99 ILE A CA 1
ATOM 780 C C . ILE A 1 99 ? -7.305 -5.548 17.605 1.00 93.31 99 ILE A C 1
ATOM 782 O O . ILE A 1 99 ? -8.231 -6.040 18.262 1.00 93.31 99 ILE A O 1
ATOM 786 N N . LEU A 1 100 ? -6.365 -4.775 18.139 1.00 94.06 100 LEU A N 1
ATOM 787 C CA . LEU A 1 100 ? -6.421 -4.233 19.489 1.00 94.06 100 LEU A CA 1
ATOM 788 C C . LEU A 1 100 ? -6.544 -2.720 19.397 1.00 94.06 100 LEU A C 1
ATOM 790 O O . LEU A 1 100 ? -5.840 -2.091 18.611 1.00 94.06 100 LEU A O 1
ATOM 794 N N . VAL A 1 101 ? -7.431 -2.155 20.205 1.00 94.19 101 VAL A N 1
ATOM 795 C CA . VAL A 1 101 ? -7.589 -0.708 20.362 1.00 94.19 101 VAL A CA 1
ATOM 796 C C . VAL A 1 101 ? -7.222 -0.382 21.796 1.00 94.19 101 VAL A C 1
ATOM 798 O O . VAL A 1 101 ? -7.843 -0.910 22.715 1.00 94.19 101 VAL A O 1
ATOM 801 N N . ASP A 1 102 ? -6.189 0.435 21.984 1.00 92.88 102 ASP A N 1
ATOM 802 C CA . ASP A 1 102 ? -5.662 0.816 23.298 1.00 92.88 102 ASP A CA 1
ATOM 803 C C . ASP A 1 102 ? -5.344 -0.411 24.188 1.00 92.88 102 ASP A C 1
ATOM 805 O O . ASP A 1 102 ? -5.535 -0.401 25.401 1.00 92.88 102 ASP A O 1
ATOM 809 N N . GLY A 1 103 ? -4.879 -1.502 23.562 1.00 91.88 103 GLY A N 1
ATOM 810 C CA . GLY A 1 103 ? -4.566 -2.781 24.215 1.00 91.88 103 GLY A CA 1
ATOM 811 C C . GLY A 1 103 ? -5.745 -3.753 24.365 1.00 91.88 103 GLY A C 1
ATOM 812 O O . GLY A 1 103 ? -5.528 -4.920 24.690 1.00 91.88 103 GLY A O 1
ATOM 813 N N . GLU A 1 104 ? -6.974 -3.330 24.066 1.00 92.31 104 GLU A N 1
ATOM 814 C CA . GLU A 1 104 ? -8.183 -4.149 24.211 1.00 92.31 104 GLU A CA 1
ATOM 815 C C . GLU A 1 104 ? -8.582 -4.817 22.886 1.00 92.31 104 GLU A C 1
ATOM 817 O O . GLU A 1 104 ? -8.791 -4.150 21.865 1.00 92.31 104 GLU A O 1
ATOM 822 N N . LYS A 1 105 ? -8.724 -6.153 22.897 1.00 91.81 105 LYS A N 1
ATOM 823 C CA . LYS A 1 105 ? -9.098 -6.941 21.708 1.00 91.81 105 LYS A CA 1
ATOM 824 C C . LYS A 1 105 ? -10.519 -6.590 21.267 1.00 91.81 105 LYS A C 1
ATOM 826 O O . LYS A 1 105 ? -11.463 -6.682 22.050 1.00 91.81 105 LYS A O 1
ATOM 831 N N . GLN A 1 106 ? -10.676 -6.241 19.995 1.00 91.12 106 GLN A N 1
ATOM 832 C CA . GLN A 1 106 ? -11.984 -5.952 19.410 1.00 91.12 106 GLN A CA 1
ATOM 833 C C . GLN A 1 106 ? -12.600 -7.206 18.773 1.00 91.12 106 GLN A C 1
ATOM 835 O O . GLN A 1 106 ? -11.869 -8.102 18.336 1.00 91.12 106 GLN A O 1
ATOM 840 N N . PRO A 1 107 ? -13.941 -7.289 18.696 1.00 86.56 107 PRO A N 1
ATOM 841 C CA . PRO A 1 107 ? -14.599 -8.328 17.916 1.00 86.56 107 PRO A CA 1
ATOM 842 C C . PRO A 1 107 ? -14.223 -8.201 16.437 1.00 86.56 107 PRO A C 1
ATOM 844 O O . PRO A 1 107 ? -14.180 -7.098 15.894 1.00 86.56 107 PRO A O 1
ATOM 847 N N . LEU A 1 108 ? -13.965 -9.338 15.793 1.00 80.94 108 LEU A N 1
ATOM 848 C CA . LEU A 1 108 ? -13.627 -9.389 14.376 1.00 80.94 108 LEU A CA 1
ATOM 849 C C . LEU A 1 108 ? -14.893 -9.557 13.547 1.00 80.94 108 LEU A C 1
ATOM 851 O O . LEU A 1 108 ? -15.631 -10.528 13.707 1.00 80.94 108 LEU A O 1
ATOM 855 N N . GLU A 1 109 ? -15.114 -8.607 12.649 1.00 84.94 109 GLU A N 1
ATOM 856 C CA . GLU A 1 109 ? -16.067 -8.726 11.557 1.00 84.94 109 GLU A CA 1
ATOM 857 C C . GLU A 1 109 ? -15.298 -8.510 10.256 1.00 84.94 109 GLU A C 1
ATOM 859 O O . GLU A 1 109 ? -14.706 -7.448 10.053 1.00 84.94 109 GLU A O 1
ATOM 864 N N . ASN A 1 110 ? -15.259 -9.533 9.401 1.00 87.31 110 ASN A N 1
ATOM 865 C CA . ASN A 1 110 ? -14.531 -9.473 8.140 1.00 87.31 110 ASN A CA 1
ATOM 866 C C . ASN A 1 110 ? -15.473 -9.145 6.974 1.00 87.31 110 ASN A C 1
ATOM 868 O O . ASN A 1 110 ? -16.560 -9.716 6.857 1.00 87.31 110 ASN A O 1
ATOM 872 N N . GLU A 1 111 ? 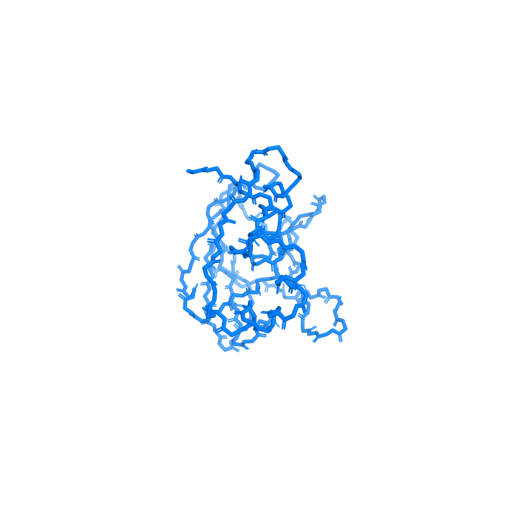-15.023 -8.288 6.057 1.00 90.19 111 GLU A N 1
ATOM 873 C CA . GLU A 1 111 ? -15.675 -8.106 4.759 1.00 90.19 111 GLU A CA 1
ATOM 874 C C . GLU A 1 111 ? -15.663 -9.416 3.950 1.00 90.19 111 GLU A C 1
ATOM 876 O O . GLU A 1 111 ? -14.776 -10.263 4.079 1.00 90.19 111 GLU A O 1
ATOM 881 N N . SER A 1 112 ? -16.636 -9.580 3.051 1.00 90.25 112 SER A N 1
ATOM 882 C CA . SER A 1 112 ? -16.605 -10.687 2.095 1.00 90.25 112 SER A CA 1
ATOM 883 C C . SER A 1 112 ? -15.514 -10.453 1.051 1.00 90.25 112 SER A C 1
ATOM 885 O O . SER A 1 112 ? -15.470 -9.404 0.408 1.00 90.25 112 SER A O 1
ATOM 887 N N . ASN A 1 113 ? -14.654 -11.448 0.838 1.00 89.81 113 ASN A N 1
ATOM 888 C CA . ASN A 1 113 ? -13.677 -11.445 -0.242 1.00 89.81 113 ASN A CA 1
ATOM 889 C C . ASN A 1 113 ? -13.587 -12.858 -0.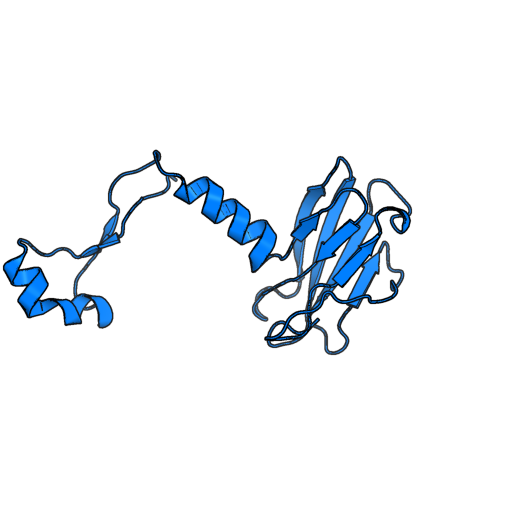851 1.00 89.81 113 ASN A C 1
ATOM 891 O O . ASN A 1 113 ? -13.357 -13.823 -0.125 1.00 89.81 113 ASN A O 1
ATOM 895 N N . PRO A 1 114 ? -13.781 -13.022 -2.172 1.00 91.50 114 PRO A N 1
ATOM 896 C CA . PRO A 1 114 ? -13.792 -14.344 -2.800 1.00 91.50 114 PRO A CA 1
ATOM 897 C C . PRO A 1 114 ? -12.401 -14.987 -2.921 1.00 91.50 114 PRO A C 1
ATOM 899 O O . PRO A 1 114 ? -12.312 -16.176 -3.221 1.00 91.50 114 PRO A O 1
ATOM 902 N N . TYR A 1 115 ? -11.320 -14.226 -2.724 1.00 90.12 115 TYR A N 1
ATOM 903 C CA . TYR A 1 115 ? -9.951 -14.687 -2.977 1.00 90.12 115 TYR A CA 1
ATOM 904 C C . TYR A 1 115 ? -9.148 -14.985 -1.702 1.00 90.12 115 TYR A C 1
ATOM 906 O O . TYR A 1 115 ? -8.133 -15.677 -1.778 1.00 90.12 115 TYR A O 1
ATOM 914 N N . ARG A 1 116 ? -9.565 -14.461 -0.541 1.00 88.50 116 ARG A N 1
ATOM 915 C CA . ARG A 1 116 ? -8.884 -14.613 0.761 1.00 88.50 116 ARG A CA 1
ATOM 916 C C . ARG A 1 116 ? -9.789 -14.174 1.916 1.00 88.50 116 ARG A C 1
ATOM 918 O O . ARG A 1 116 ? -10.895 -13.708 1.665 1.00 88.50 116 ARG A O 1
ATOM 925 N N . THR A 1 117 ? -9.316 -14.266 3.163 1.00 87.62 117 THR A N 1
ATOM 926 C CA . THR A 1 117 ? -10.000 -13.604 4.284 1.00 87.62 117 THR A CA 1
ATOM 927 C C . THR A 1 117 ? -10.066 -12.101 4.030 1.00 87.62 117 THR A C 1
ATOM 929 O O . THR A 1 117 ? -9.075 -11.511 3.592 1.00 87.62 117 THR A O 1
ATOM 932 N N . GLY A 1 118 ? -11.241 -11.505 4.227 1.00 86.94 118 GLY A N 1
ATOM 933 C CA . GLY A 1 118 ? -11.459 -10.089 3.955 1.00 86.94 118 GLY A CA 1
ATOM 934 C C . GLY A 1 118 ? -11.025 -9.170 5.091 1.00 86.94 118 GLY A C 1
ATOM 935 O O . GLY A 1 118 ? -10.604 -9.616 6.157 1.00 86.94 118 GLY A O 1
ATOM 936 N N . ALA A 1 119 ? -11.150 -7.874 4.829 1.00 90.75 119 ALA A N 1
ATOM 937 C CA . ALA A 1 119 ? -10.733 -6.801 5.717 1.00 90.75 119 ALA A CA 1
ATOM 938 C C . ALA A 1 119 ? -11.469 -6.822 7.059 1.00 90.75 119 ALA A C 1
ATOM 940 O O . ALA A 1 119 ? -12.664 -7.101 7.085 1.00 90.75 119 ALA A O 1
ATOM 941 N N . ILE A 1 120 ? -10.792 -6.446 8.140 1.00 91.94 120 ILE A N 1
ATOM 942 C CA . ILE A 1 120 ? -11.408 -6.235 9.451 1.00 91.94 120 ILE A CA 1
ATOM 943 C C . ILE A 1 120 ? -12.147 -4.896 9.445 1.00 91.94 120 ILE A C 1
ATOM 945 O O . ILE A 1 120 ? -11.583 -3.865 9.072 1.00 91.94 120 ILE A O 1
ATOM 949 N N . ILE A 1 121 ? -13.393 -4.904 9.907 1.00 93.06 121 ILE A N 1
ATOM 950 C CA . ILE A 1 121 ? -14.215 -3.710 10.088 1.00 93.06 121 ILE A CA 1
ATOM 951 C C . ILE A 1 121 ? -14.158 -3.287 11.558 1.00 93.06 121 ILE A C 1
ATOM 953 O O . ILE A 1 121 ? -14.560 -4.033 12.449 1.00 93.06 121 ILE A O 1
ATOM 957 N N . LEU A 1 122 ? -13.701 -2.063 11.813 1.00 92.44 122 LEU A N 1
ATOM 958 C CA . LEU A 1 122 ? -13.724 -1.428 13.126 1.00 92.44 122 LEU A CA 1
ATOM 959 C C . LEU A 1 122 ? -14.740 -0.275 13.121 1.00 92.44 122 LEU A C 1
ATOM 961 O O . LEU A 1 122 ? -14.481 0.773 12.525 1.00 92.44 122 LEU A O 1
ATOM 965 N N . PRO A 1 123 ? -15.894 -0.412 13.793 1.00 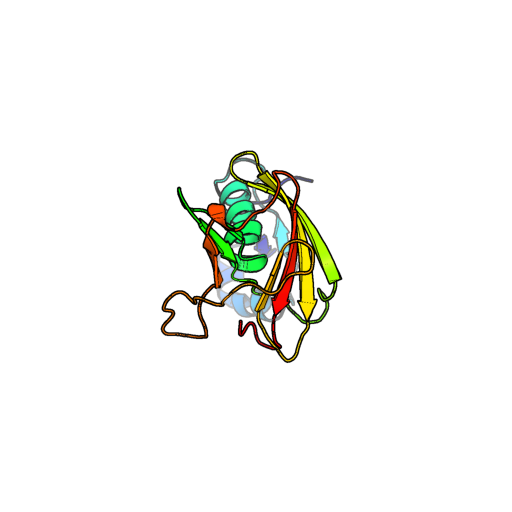92.62 123 PRO A N 1
ATOM 966 C CA . PRO A 1 123 ? -16.816 0.703 13.973 1.00 92.62 123 PRO A CA 1
ATOM 967 C C . PRO A 1 123 ? -16.143 1.860 14.720 1.00 92.62 123 PRO A C 1
ATOM 969 O O . PRO A 1 123 ? -15.559 1.654 15.781 1.00 92.62 123 PRO A O 1
ATOM 972 N N . LYS A 1 124 ? -16.280 3.098 14.234 1.00 91.56 124 LYS A N 1
ATOM 973 C CA . LYS A 1 124 ? -15.656 4.284 14.859 1.00 91.56 124 LYS A CA 1
ATOM 974 C C . LYS A 1 124 ? -16.097 4.502 16.305 1.00 91.56 124 LYS A C 1
ATOM 976 O O . LYS A 1 124 ? -15.322 4.981 17.123 1.00 91.56 124 LYS A O 1
ATOM 981 N N . LYS A 1 125 ? -17.324 4.088 16.641 1.00 90.00 125 LYS A N 1
ATOM 982 C CA . LYS A 1 125 ? -17.865 4.101 18.013 1.00 90.00 125 LYS A CA 1
ATOM 983 C C . LYS A 1 125 ? -17.070 3.240 19.008 1.00 90.00 125 LYS A C 1
ATOM 985 O O . LYS A 1 125 ? -17.267 3.399 20.207 1.00 90.00 125 LYS A O 1
ATOM 990 N N . ASN A 1 126 ? -16.235 2.315 18.526 1.00 88.31 126 ASN A N 1
ATOM 991 C CA . ASN A 1 126 ? -15.388 1.473 19.368 1.00 88.31 126 ASN A CA 1
ATOM 992 C C . ASN A 1 126 ? -14.092 2.183 19.786 1.00 88.31 126 ASN A C 1
ATOM 994 O O . ASN A 1 126 ? -13.401 1.688 20.673 1.00 88.31 126 ASN A O 1
ATOM 998 N N . LEU A 1 127 ? -13.755 3.328 19.182 1.00 85.88 127 LEU A N 1
ATOM 999 C CA . LEU A 1 127 ? -12.639 4.138 19.655 1.00 85.88 127 LEU A CA 1
ATOM 1000 C C . LEU A 1 127 ? -13.028 4.845 20.953 1.00 85.88 127 LEU A C 1
ATOM 1002 O O . LEU A 1 127 ? -14.031 5.559 21.019 1.00 85.88 127 LEU A O 1
ATOM 1006 N N . THR A 1 128 ? -12.224 4.634 21.992 1.00 73.88 128 THR A N 1
ATOM 1007 C CA . THR A 1 128 ? -12.475 5.190 23.329 1.00 73.88 128 THR A CA 1
ATOM 1008 C C . THR A 1 128 ? -12.031 6.646 23.441 1.00 73.88 128 THR A C 1
ATOM 1010 O O . THR A 1 128 ? -12.550 7.404 24.264 1.00 73.88 128 THR A O 1
ATOM 1013 N N . SER A 1 129 ? -11.098 7.059 22.585 1.00 73.38 129 SER A N 1
ATOM 1014 C CA . SER A 1 129 ? -10.561 8.407 22.543 1.00 73.38 129 SER A CA 1
ATOM 1015 C C . SER A 1 129 ? -10.383 8.874 21.096 1.00 73.38 129 SER A C 1
ATOM 1017 O O . SER A 1 129 ? -10.502 8.103 20.145 1.00 73.38 129 SER A O 1
ATOM 1019 N N . LYS A 1 130 ? -10.113 10.171 20.914 1.00 71.38 130 LYS A N 1
ATOM 1020 C CA . LYS A 1 130 ? -9.757 10.705 19.592 1.00 71.38 130 LYS A CA 1
ATOM 1021 C C . LYS A 1 130 ? -8.329 10.343 19.175 1.00 71.38 130 LYS A C 1
ATOM 1023 O O . LYS A 1 130 ? -8.023 10.501 18.006 1.00 71.38 130 LYS A O 1
ATOM 1028 N N . CYS A 1 131 ? -7.487 9.889 20.104 1.00 76.62 131 CYS A N 1
ATOM 1029 C CA . CYS A 1 131 ? -6.097 9.506 19.878 1.00 76.62 131 CYS A CA 1
ATOM 1030 C C . CYS A 1 131 ? -5.900 8.077 20.389 1.00 76.62 131 CYS A C 1
ATOM 1032 O O . CYS A 1 131 ? -5.541 7.880 21.549 1.00 76.62 131 CYS A O 1
ATOM 1034 N N . SER A 1 132 ? -6.202 7.093 19.547 1.00 85.00 132 SER A N 1
ATOM 1035 C CA . SER A 1 132 ? -6.133 5.683 19.932 1.00 85.00 132 SER A CA 1
ATOM 1036 C C . SER A 1 132 ? -4.943 4.990 19.287 1.00 85.00 132 SER A C 1
ATOM 1038 O O . SER A 1 132 ? -4.610 5.238 18.124 1.00 85.00 132 SER A O 1
ATOM 1040 N N . GLN A 1 133 ? -4.340 4.087 20.052 1.00 93.38 133 GLN A N 1
ATOM 1041 C CA . GLN A 1 133 ? -3.344 3.150 19.558 1.00 93.38 133 GLN A CA 1
ATOM 1042 C C . GLN A 1 133 ? -4.061 1.941 18.970 1.00 93.38 133 GLN A C 1
ATOM 1044 O O . GLN A 1 133 ? -4.912 1.334 19.623 1.00 93.38 133 GLN A O 1
ATOM 1049 N N . ILE A 1 134 ? -3.731 1.594 17.732 1.00 95.12 134 ILE A N 1
ATOM 1050 C CA . ILE A 1 134 ? -4.311 0.455 17.031 1.00 95.12 134 ILE A CA 1
ATOM 1051 C C . ILE A 1 134 ? -3.199 -0.527 16.699 1.00 95.12 134 ILE A C 1
ATOM 1053 O O . ILE A 1 134 ? -2.313 -0.231 15.906 1.00 95.12 134 ILE A O 1
ATOM 1057 N N . THR A 1 135 ? -3.288 -1.735 17.238 1.00 96.31 135 THR A N 1
ATOM 1058 C CA . THR A 1 135 ? -2.410 -2.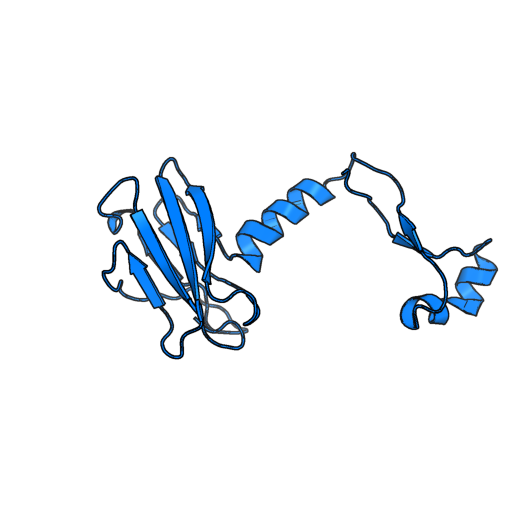837 16.840 1.00 96.31 135 THR A CA 1
ATOM 1059 C C . THR A 1 135 ? -3.173 -3.754 15.901 1.00 96.31 135 THR A C 1
ATOM 1061 O O . THR A 1 135 ? -4.175 -4.353 16.298 1.00 96.31 135 THR A O 1
ATOM 1064 N N . ILE A 1 136 ? -2.704 -3.882 14.662 1.00 95.12 136 ILE A N 1
ATOM 1065 C CA . ILE A 1 136 ? -3.251 -4.801 13.664 1.00 95.12 136 ILE A CA 1
ATOM 1066 C C . ILE A 1 136 ? -2.355 -6.032 13.616 1.00 95.12 136 ILE A C 1
ATOM 1068 O O . ILE A 1 136 ? -1.217 -5.969 13.156 1.00 95.12 136 ILE A O 1
ATOM 1072 N N . LYS A 1 137 ? -2.891 -7.162 14.067 1.00 93.38 137 LYS A N 1
ATOM 1073 C CA . LYS A 1 137 ? -2.238 -8.464 13.994 1.00 93.38 137 LYS A CA 1
ATOM 1074 C C . LYS A 1 137 ? -2.571 -9.127 12.668 1.00 93.38 137 LYS A C 1
ATOM 1076 O O . LYS A 1 137 ? -3.734 -9.452 12.423 1.00 93.38 137 LYS A O 1
ATOM 1081 N N . PHE A 1 138 ? -1.565 -9.325 11.822 1.00 89.25 138 PHE A N 1
ATOM 1082 C CA . PHE A 1 138 ? -1.711 -9.937 10.501 1.00 89.25 138 PHE A CA 1
ATOM 1083 C C . PHE A 1 138 ? -0.937 -11.257 10.415 1.00 89.25 138 PHE A C 1
ATOM 1085 O O . PHE A 1 138 ? 0.092 -11.419 11.066 1.00 89.25 138 PHE A O 1
ATOM 1092 N N . GLN A 1 139 ? -1.421 -12.215 9.617 1.00 84.06 139 GLN A N 1
ATOM 1093 C CA . GLN A 1 139 ? -0.740 -13.499 9.417 1.00 84.06 139 GLN A CA 1
ATOM 1094 C C . GLN A 1 139 ? 0.109 -13.517 8.144 1.00 84.06 139 GLN A C 1
ATOM 1096 O O . GLN A 1 139 ? -0.178 -12.833 7.154 1.00 84.06 139 GLN A O 1
ATOM 1101 N N . LYS A 1 140 ? 1.076 -14.444 8.122 1.00 70.00 140 LYS A N 1
ATOM 1102 C CA . LYS A 1 140 ? 1.796 -14.869 6.913 1.00 70.00 140 LYS A CA 1
ATOM 1103 C C . LYS A 1 140 ? 0.825 -15.138 5.758 1.00 70.00 140 LYS A C 1
ATOM 1105 O O . LYS A 1 140 ? -0.097 -15.947 5.879 1.00 70.00 140 LYS A O 1
ATOM 1110 N N . ASN A 1 141 ? 1.095 -14.529 4.603 1.00 62.19 141 ASN A N 1
ATOM 1111 C CA . ASN A 1 141 ? 0.250 -14.536 3.397 1.00 62.19 141 ASN A CA 1
ATOM 1112 C C . ASN A 1 141 ? -1.024 -13.671 3.465 1.00 62.19 141 ASN A C 1
ATOM 1114 O O . ASN A 1 141 ? -1.976 -13.948 2.731 1.00 62.19 141 ASN A O 1
ATOM 1118 N N . ASN A 1 142 ? -1.038 -12.616 4.287 1.00 53.28 142 ASN A N 1
ATOM 1119 C CA . ASN A 1 142 ? -2.098 -11.596 4.310 1.00 53.28 142 ASN A CA 1
ATOM 1120 C C . ASN A 1 142 ? -3.486 -12.161 4.601 1.00 53.28 142 ASN A C 1
ATOM 1122 O O . ASN A 1 142 ? -4.481 -11.813 3.958 1.00 53.28 142 ASN A O 1
ATOM 1126 N N . ARG A 1 143 ? -3.533 -13.092 5.552 1.00 53.38 143 ARG A N 1
ATOM 1127 C CA . ARG A 1 143 ? -4.783 -13.564 6.133 1.00 53.38 143 ARG A CA 1
ATOM 1128 C C . ARG A 1 143 ? -4.971 -12.819 7.449 1.00 53.38 143 ARG A C 1
ATOM 1130 O O . ARG A 1 143 ? -4.155 -12.936 8.359 1.00 53.38 143 ARG A O 1
ATOM 1137 N N . LEU A 1 144 ? -5.981 -11.961 7.468 1.00 54.34 144 LEU A N 1
ATOM 1138 C CA . LEU A 1 144 ? -6.590 -11.476 8.701 1.00 54.34 144 LEU A CA 1
ATOM 1139 C C . LEU A 1 144 ? -7.624 -12.490 9.193 1.00 54.34 144 LEU A C 1
ATOM 1141 O O . LEU A 1 144 ? -7.902 -13.450 8.433 1.00 54.34 144 LEU A O 1
#

Radius of gyration: 20.4 Å; chains: 1; bounding box: 39×32×59 Å

Sequence (144 aa):
NTYFSSSDAAFSDRYQAQNEFSRVKEGSIPVKGGWRIYSSGPGIYLHQLISSVLGIRQTEDTFIFDPILPDELDGLECHIELDNYPLDITFELSDDAGILVDGEKQPLENESNPYRTGAIILPKKNLTSKCSQITIKFQKNNRL

Organism: NCBI:txid1552123

pLDDT: mean 92.13, std 8.14, range [53.28, 98.5]